Protein AF-A0A944ZXA7-F1 (afdb_monomer_lite)

Foldseek 3Di:
DQLVQVVVQQCVQQPDDPVDGHDDNVVSLCCCCPVVVVVHDNVSSVVVVQVVDPDD

Structure (mmCIF, N/CA/C/O backbone):
data_AF-A0A944ZXA7-F1
#
_entry.id   AF-A0A944ZXA7-F1
#
loop_
_atom_site.group_PDB
_atom_site.id
_atom_site.type_symbol
_atom_site.label_atom_id
_atom_site.label_alt_id
_atom_site.label_comp_id
_atom_site.label_asym_id
_atom_site.label_entity_id
_atom_site.label_seq_id
_atom_site.pdbx_PDB_ins_code
_atom_site.Cartn_x
_atom_site.Cartn_y
_atom_site.Cartn_z
_atom_site.occupancy
_atom_site.B_iso_or_equiv
_atom_site.auth_seq_id
_atom_site.auth_comp_id
_atom_site.auth_asym_id
_atom_site.auth_atom_id
_atom_site.pdbx_PDB_model_num
ATOM 1 N N . ALA A 1 1 ? 15.460 4.049 -2.061 1.00 81.88 1 ALA A N 1
ATOM 2 C CA . ALA A 1 1 ? 14.316 4.861 -1.585 1.00 81.88 1 ALA A CA 1
ATOM 3 C C . ALA A 1 1 ? 12.943 4.400 -2.110 1.00 81.88 1 ALA A C 1
ATOM 5 O O . ALA A 1 1 ? 11.989 4.492 -1.353 1.00 81.88 1 ALA A O 1
ATOM 6 N N . ARG A 1 2 ? 12.804 3.883 -3.349 1.00 91.88 2 ARG A N 1
ATOM 7 C CA . ARG A 1 2 ? 11.499 3.487 -3.941 1.00 91.88 2 ARG A CA 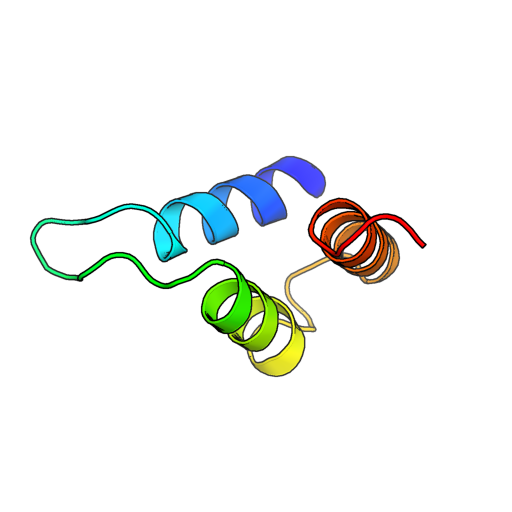1
ATOM 8 C C . ARG A 1 2 ? 10.703 2.459 -3.118 1.00 91.88 2 ARG A C 1
ATOM 10 O O . ARG A 1 2 ? 9.546 2.704 -2.809 1.00 91.88 2 ARG A O 1
ATOM 17 N N . ILE A 1 3 ? 11.339 1.359 -2.711 1.00 94.19 3 ILE A N 1
ATOM 18 C CA . ILE A 1 3 ? 10.704 0.313 -1.885 1.00 94.19 3 ILE A CA 1
ATOM 19 C C . ILE A 1 3 ? 10.329 0.861 -0.504 1.00 94.19 3 ILE A C 1
ATOM 21 O O . ILE A 1 3 ? 9.210 0.669 -0.043 1.00 94.19 3 ILE A O 1
ATOM 25 N N . CYS A 1 4 ? 11.237 1.609 0.131 1.00 96.06 4 CYS A N 1
ATOM 26 C CA . CYS A 1 4 ? 10.976 2.228 1.429 1.00 96.06 4 CYS A CA 1
ATOM 27 C C . CYS A 1 4 ? 9.754 3.153 1.391 1.00 96.06 4 CYS A C 1
ATOM 29 O O . CYS A 1 4 ? 8.994 3.146 2.345 1.00 96.06 4 CYS A O 1
ATOM 31 N N . LYS A 1 5 ? 9.522 3.889 0.291 1.00 96.06 5 LYS A N 1
ATOM 32 C CA . LYS A 1 5 ? 8.322 4.728 0.134 1.00 96.06 5 LYS A CA 1
ATOM 33 C C . LYS A 1 5 ? 7.034 3.895 0.162 1.00 96.06 5 LYS A C 1
ATOM 35 O O . LYS A 1 5 ? 6.080 4.291 0.819 1.00 96.06 5 LYS A O 1
ATOM 40 N N . ILE A 1 6 ? 7.007 2.748 -0.523 1.00 96.25 6 ILE A N 1
ATOM 41 C CA . ILE A 1 6 ? 5.854 1.829 -0.499 1.00 96.25 6 ILE A CA 1
ATOM 42 C C . ILE A 1 6 ? 5.631 1.313 0.925 1.00 96.25 6 ILE A C 1
ATOM 44 O O . ILE A 1 6 ? 4.516 1.396 1.432 1.00 96.25 6 ILE A O 1
ATOM 48 N N . MET A 1 7 ? 6.695 0.843 1.583 1.00 96.06 7 MET A N 1
ATOM 49 C CA . MET A 1 7 ? 6.610 0.285 2.936 1.00 96.06 7 MET A CA 1
ATOM 50 C C . MET A 1 7 ? 6.188 1.322 3.981 1.00 96.06 7 MET A C 1
ATOM 52 O O . MET A 1 7 ? 5.343 1.022 4.816 1.00 96.06 7 MET A O 1
ATOM 56 N N . ASP A 1 8 ? 6.734 2.537 3.916 1.00 96.75 8 ASP A N 1
ATOM 57 C CA . ASP A 1 8 ? 6.422 3.632 4.841 1.00 96.75 8 ASP A CA 1
ATOM 58 C C . ASP A 1 8 ? 4.953 4.061 4.730 1.00 96.75 8 ASP A C 1
ATOM 60 O O . ASP A 1 8 ? 4.250 4.177 5.734 1.00 96.75 8 ASP A O 1
ATOM 64 N N . VAL A 1 9 ? 4.444 4.210 3.501 1.00 96.25 9 VAL A N 1
ATOM 65 C CA . VAL A 1 9 ? 3.030 4.545 3.280 1.00 96.25 9 VAL A CA 1
ATOM 66 C C . VAL A 1 9 ? 2.116 3.396 3.697 1.00 96.25 9 VAL A C 1
ATOM 68 O O . VAL A 1 9 ? 1.092 3.641 4.336 1.00 96.25 9 VAL A O 1
ATOM 71 N N . TYR A 1 10 ? 2.471 2.155 3.357 1.00 96.50 10 TYR A N 1
ATOM 72 C CA . TYR A 1 10 ? 1.676 0.990 3.732 1.00 96.50 10 TYR A CA 1
ATOM 73 C C . TYR A 1 10 ? 1.556 0.880 5.256 1.00 96.50 10 TYR A C 1
ATOM 75 O O . TYR A 1 10 ? 0.437 0.858 5.769 1.00 96.50 10 TYR A O 1
ATOM 83 N N . ASP A 1 11 ? 2.680 0.926 5.979 1.00 96.94 11 ASP A N 1
ATOM 84 C CA . ASP A 1 11 ? 2.697 0.894 7.445 1.00 96.94 11 ASP A CA 1
ATOM 85 C C . ASP A 1 11 ? 1.900 2.058 8.049 1.00 96.94 11 ASP A C 1
ATOM 87 O O . ASP A 1 11 ? 1.060 1.863 8.931 1.00 96.94 11 ASP A O 1
ATOM 91 N N . ALA A 1 12 ? 2.067 3.274 7.520 1.00 96.69 12 ALA A N 1
ATOM 92 C CA . ALA A 1 12 ? 1.321 4.438 7.987 1.00 96.69 12 ALA A CA 1
ATOM 93 C C . ALA A 1 12 ? -0.205 4.289 7.848 1.00 96.69 12 ALA A C 1
ATOM 95 O O . ALA A 1 12 ? -0.947 4.889 8.634 1.00 96.69 12 ALA A O 1
ATOM 96 N N . LEU A 1 13 ? -0.677 3.519 6.864 1.00 96.38 13 LEU A N 1
ATOM 97 C CA . LEU A 1 13 ? -2.096 3.267 6.621 1.00 96.38 13 LEU A CA 1
ATOM 98 C C . LEU A 1 13 ? -2.629 2.063 7.412 1.00 96.38 13 LEU A C 1
ATOM 100 O O . LEU A 1 13 ? -3.769 2.119 7.881 1.00 96.38 13 LEU A O 1
ATOM 104 N N . THR A 1 14 ? -1.831 1.010 7.603 1.00 97.31 14 THR A N 1
ATOM 105 C CA . THR A 1 14 ? -2.244 -0.212 8.318 1.00 97.31 14 THR A CA 1
ATOM 106 C C . THR A 1 14 ? -2.000 -0.174 9.823 1.00 97.31 14 THR A C 1
ATOM 108 O O . THR A 1 14 ? -2.523 -1.021 10.543 1.00 97.31 14 THR A O 1
ATOM 111 N N . THR A 1 15 ? -1.249 0.801 10.331 1.00 97.31 15 THR A N 1
ATOM 112 C CA . THR A 1 15 ? -0.949 0.921 11.762 1.00 97.31 15 THR A CA 1
ATOM 113 C C . THR A 1 15 ? -1.890 1.915 12.451 1.00 97.31 15 THR A C 1
ATOM 115 O O . THR A 1 15 ? -2.162 3.012 11.957 1.00 97.31 15 THR A O 1
ATOM 118 N N . ARG A 1 16 ? -2.414 1.548 13.633 1.00 96.25 16 ARG A N 1
ATOM 119 C CA . ARG A 1 16 ? -3.278 2.434 14.435 1.00 96.25 16 ARG A CA 1
ATOM 120 C C . ARG A 1 16 ? -2.464 3.621 14.945 1.00 96.25 16 ARG A C 1
ATOM 122 O O . ARG A 1 16 ? -1.458 3.440 15.623 1.00 96.25 16 ARG A O 1
ATOM 129 N N . ARG A 1 17 ? -2.967 4.834 14.719 1.00 93.44 17 ARG A N 1
ATOM 130 C CA . ARG A 1 17 ? -2.408 6.078 15.264 1.00 93.44 17 ARG A CA 1
ATOM 131 C C . ARG A 1 17 ? -3.388 6.718 16.244 1.00 93.44 17 ARG A C 1
ATOM 133 O O . ARG A 1 17 ? -4.577 6.400 16.247 1.00 93.44 17 ARG A O 1
ATOM 140 N N . SER A 1 18 ? -2.903 7.638 17.074 1.00 95.88 18 SER A N 1
ATOM 141 C CA . SER A 1 18 ? -3.727 8.344 18.071 1.00 95.88 18 SER A CA 1
ATOM 142 C C . SER A 1 18 ? -4.958 9.026 17.458 1.00 95.88 18 SER A C 1
ATOM 144 O O . SER A 1 18 ? -6.011 9.068 18.085 1.00 95.88 18 SER A O 1
ATOM 146 N N . TYR A 1 19 ? -4.839 9.493 16.212 1.00 92.06 19 TYR A N 1
ATOM 147 C CA . TYR A 1 19 ? -5.866 10.233 15.476 1.00 92.06 19 TYR A CA 1
ATOM 148 C C . TYR A 1 19 ? -6.566 9.427 14.366 1.00 92.06 19 TYR A C 1
ATOM 150 O O . TYR A 1 19 ? -7.461 9.953 13.708 1.00 92.06 19 TYR A O 1
ATOM 158 N N . LYS A 1 20 ? -6.163 8.175 14.102 1.00 91.69 20 LYS A N 1
ATOM 159 C CA . LYS A 1 20 ? -6.697 7.390 12.977 1.00 91.69 20 LYS A CA 1
ATOM 160 C C . LYS A 1 20 ? -6.662 5.894 13.271 1.00 91.69 20 LYS A C 1
ATOM 162 O O . LYS A 1 20 ? -5.653 5.355 13.724 1.00 91.69 20 LYS A O 1
ATOM 167 N N . LYS A 1 21 ? -7.769 5.209 12.984 1.00 95.69 21 LYS A N 1
ATOM 168 C CA . LYS A 1 21 ? -7.819 3.743 13.027 1.00 95.69 21 LYS A CA 1
ATOM 169 C C . LYS A 1 21 ? -6.984 3.150 11.886 1.00 95.69 21 LYS A C 1
ATOM 171 O O . LYS A 1 21 ? -6.912 3.740 10.810 1.00 95.69 21 LYS A O 1
ATOM 176 N N . ALA A 1 22 ? -6.389 1.989 12.143 1.00 96.94 22 ALA A N 1
ATOM 177 C CA . ALA A 1 22 ? -5.735 1.180 11.120 1.00 96.94 22 ALA A CA 1
ATOM 178 C C . ALA A 1 22 ? -6.722 0.829 9.998 1.00 96.94 22 ALA A C 1
ATOM 180 O O . ALA A 1 22 ? -7.876 0.494 10.281 1.00 96.94 22 ALA A O 1
ATOM 181 N N . LEU A 1 23 ? -6.267 0.903 8.750 1.00 96.69 23 LEU A N 1
ATOM 182 C CA . LEU A 1 23 ? -6.998 0.390 7.596 1.00 96.69 23 LEU A CA 1
ATOM 183 C C . LEU A 1 23 ? -6.698 -1.095 7.381 1.00 96.69 23 LEU A C 1
ATOM 185 O O . LEU A 1 23 ? -5.622 -1.583 7.730 1.00 96.69 23 LEU A O 1
ATOM 189 N N . GLY A 1 24 ? -7.651 -1.807 6.778 1.00 95.50 24 GLY A N 1
ATOM 190 C CA . GLY A 1 24 ? -7.417 -3.169 6.310 1.00 95.50 24 GLY A CA 1
ATOM 191 C C . GLY A 1 24 ? -6.449 -3.189 5.126 1.00 95.50 24 GLY A C 1
ATOM 192 O O . GLY A 1 24 ? -6.387 -2.234 4.351 1.00 95.50 24 GLY A O 1
ATOM 193 N N . ALA A 1 25 ? -5.725 -4.298 4.956 1.00 93.75 25 ALA A N 1
ATOM 194 C CA . ALA A 1 25 ? -4.751 -4.462 3.873 1.00 93.75 25 ALA A CA 1
ATOM 195 C C . ALA A 1 25 ? -5.358 -4.160 2.490 1.00 93.75 25 ALA A C 1
ATOM 197 O O . ALA A 1 25 ? -4.771 -3.430 1.697 1.00 93.75 25 ALA A O 1
ATOM 198 N N . PHE A 1 26 ? -6.572 -4.651 2.227 1.00 93.50 26 PHE A N 1
ATOM 199 C CA . PHE A 1 26 ? -7.263 -4.427 0.958 1.00 93.50 26 PHE A CA 1
ATOM 200 C C . PHE A 1 26 ? -7.566 -2.944 0.693 1.00 93.50 26 PHE A C 1
ATOM 202 O O . PHE A 1 26 ? -7.246 -2.430 -0.380 1.00 93.50 26 PHE A O 1
ATOM 209 N N . ASP A 1 27 ? -8.117 -2.236 1.683 1.00 95.31 27 ASP A N 1
ATOM 210 C CA . ASP A 1 27 ? -8.421 -0.806 1.565 1.00 95.31 27 ASP A CA 1
ATOM 211 C C . ASP A 1 27 ? -7.145 0.018 1.363 1.00 95.31 27 ASP A C 1
ATOM 213 O O . ASP A 1 27 ? -7.105 0.913 0.516 1.00 95.31 27 ASP A O 1
ATOM 217 N N . THR A 1 28 ? -6.077 -0.325 2.089 1.00 96.00 28 THR A N 1
ATOM 218 C CA . THR A 1 28 ? -4.755 0.288 1.929 1.00 96.00 28 THR A CA 1
ATOM 219 C C . THR A 1 28 ? -4.237 0.129 0.500 1.00 96.00 28 THR A C 1
ATOM 221 O O . THR A 1 28 ? -3.854 1.120 -0.123 1.00 96.00 28 THR A O 1
ATOM 224 N N . LEU A 1 29 ? -4.282 -1.084 -0.063 1.00 94.94 29 LEU A N 1
ATOM 225 C CA . LEU A 1 29 ? -3.833 -1.338 -1.436 1.00 94.94 29 LEU A CA 1
ATOM 226 C C . LEU A 1 29 ? -4.676 -0.582 -2.473 1.00 94.94 29 LEU A C 1
ATOM 228 O O . LEU A 1 29 ? -4.127 -0.062 -3.446 1.00 94.94 29 LEU A O 1
ATOM 232 N N . ILE A 1 30 ? -5.993 -0.467 -2.264 1.00 95.00 30 ILE A N 1
ATOM 233 C CA . ILE A 1 30 ? -6.867 0.337 -3.132 1.00 95.00 30 ILE A CA 1
ATOM 234 C C . ILE A 1 30 ? -6.456 1.810 -3.103 1.00 95.00 30 ILE A C 1
ATOM 236 O O . ILE A 1 30 ? -6.343 2.422 -4.168 1.00 95.00 30 ILE A O 1
ATOM 240 N N . ILE A 1 31 ? -6.236 2.380 -1.917 1.00 95.75 31 ILE A N 1
ATOM 241 C CA . ILE A 1 31 ? -5.835 3.785 -1.762 1.00 95.75 31 ILE A CA 1
ATOM 242 C C . ILE A 1 31 ? -4.488 4.019 -2.440 1.00 95.75 31 ILE A C 1
ATOM 244 O O . ILE A 1 31 ? -4.381 4.905 -3.289 1.00 95.75 31 ILE A O 1
ATOM 248 N N . MET A 1 32 ? -3.491 3.188 -2.134 1.00 95.38 32 MET A N 1
ATOM 249 C CA . MET A 1 32 ? -2.153 3.308 -2.710 1.00 95.38 32 MET A CA 1
ATOM 250 C C . MET A 1 32 ? -2.179 3.192 -4.240 1.00 95.38 32 MET A C 1
ATOM 252 O O . MET A 1 32 ? -1.522 3.971 -4.924 1.00 95.38 32 MET A O 1
ATOM 256 N N . LYS A 1 33 ? -2.992 2.287 -4.803 1.00 93.25 33 LYS A N 1
ATOM 257 C CA . LYS A 1 33 ? -3.095 2.108 -6.259 1.00 93.25 33 LYS A CA 1
ATOM 258 C C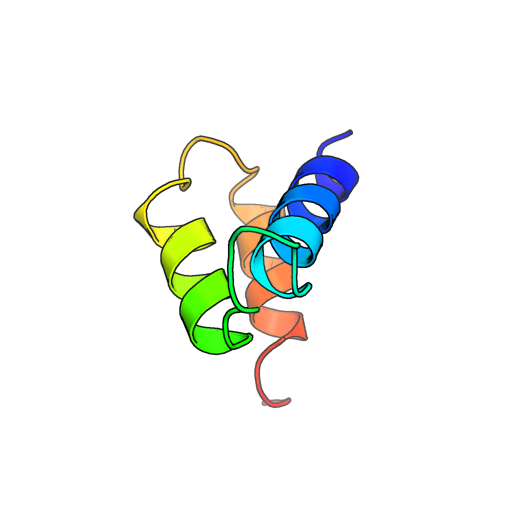 . LYS A 1 33 ? -3.888 3.212 -6.960 1.00 93.25 33 LYS A C 1
ATOM 260 O O . LYS A 1 33 ? -3.535 3.582 -8.073 1.00 93.25 33 LYS A O 1
ATOM 265 N N . LYS A 1 34 ? -4.993 3.691 -6.376 1.00 93.81 34 LYS A N 1
ATOM 266 C CA . LYS A 1 34 ? -5.918 4.621 -7.055 1.00 93.81 34 LYS A CA 1
ATOM 267 C C . LYS A 1 34 ? -5.608 6.086 -6.787 1.00 93.81 34 LYS A C 1
ATOM 269 O O . LYS A 1 34 ? -5.745 6.902 -7.688 1.00 93.81 34 LYS A O 1
ATOM 274 N N . GLN A 1 35 ? 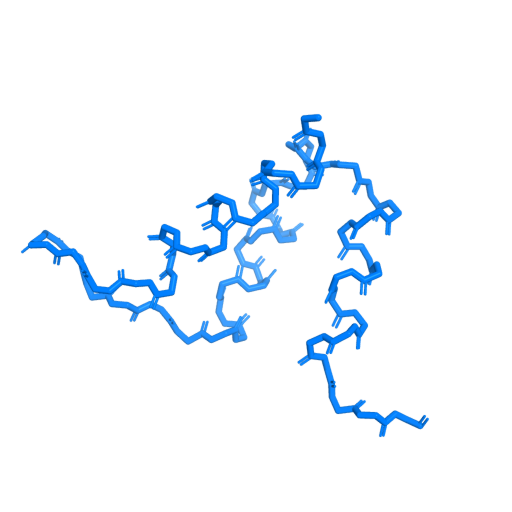-5.250 6.422 -5.553 1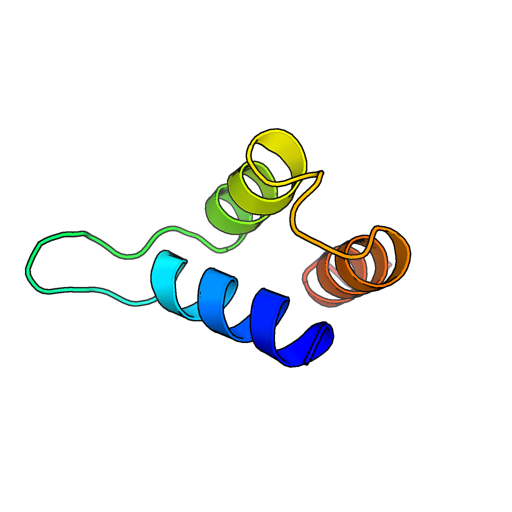.00 93.50 35 GLN A N 1
ATOM 275 C CA . GLN A 1 35 ? -5.087 7.812 -5.119 1.00 93.50 35 GLN A CA 1
ATOM 276 C C . GLN A 1 35 ? -3.626 8.265 -5.170 1.00 93.50 35 GLN A C 1
ATOM 278 O O . GLN A 1 35 ? -3.364 9.457 -5.249 1.00 93.50 35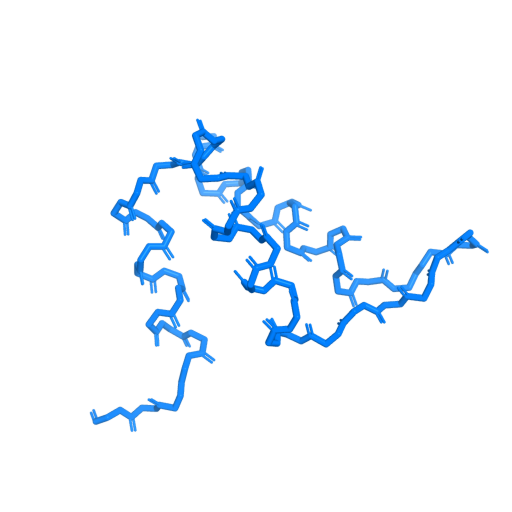 GLN A O 1
ATOM 283 N N . MET A 1 36 ? -2.687 7.316 -5.159 1.00 91.25 36 MET A N 1
ATOM 284 C CA . MET A 1 36 ? -1.242 7.565 -5.107 1.00 91.25 36 MET A CA 1
ATOM 285 C C . MET A 1 36 ? -0.509 6.892 -6.281 1.00 91.25 36 MET A C 1
ATOM 287 O O . MET A 1 36 ? 0.668 6.556 -6.192 1.00 91.25 36 MET A O 1
ATOM 291 N N . ALA A 1 37 ? -1.196 6.681 -7.409 1.00 85.00 37 ALA A N 1
ATOM 292 C CA . ALA A 1 37 ? -0.648 5.959 -8.562 1.00 85.00 37 ALA A CA 1
ATOM 293 C C . ALA A 1 37 ? 0.657 6.576 -9.101 1.00 85.00 37 ALA A C 1
ATOM 295 O O . ALA A 1 37 ? 1.541 5.857 -9.553 1.00 85.00 37 ALA A O 1
ATOM 296 N N . HIS A 1 38 ? 0.785 7.905 -9.030 1.00 91.81 38 HIS A N 1
ATOM 297 C CA . HIS A 1 38 ? 1.959 8.646 -9.502 1.00 91.81 38 HIS A CA 1
ATOM 298 C C . HIS A 1 38 ? 3.065 8.790 -8.446 1.00 91.81 38 HIS A C 1
ATOM 300 O O . HIS A 1 38 ? 4.138 9.308 -8.746 1.00 91.81 38 HIS A O 1
ATOM 306 N N . ASP A 1 39 ? 2.821 8.343 -7.212 1.00 93.94 39 ASP A N 1
ATOM 307 C CA . ASP A 1 39 ? 3.790 8.417 -6.120 1.00 93.94 39 ASP A CA 1
ATOM 308 C C . ASP A 1 39 ? 4.752 7.234 -6.088 1.00 93.94 39 ASP A C 1
ATOM 310 O O . ASP A 1 39 ? 5.834 7.338 -5.497 1.00 93.94 39 ASP A O 1
ATOM 314 N N . PHE A 1 40 ? 4.360 6.116 -6.686 1.00 94.75 40 PHE A N 1
ATOM 315 C CA . PHE A 1 40 ? 5.110 4.874 -6.643 1.00 94.75 40 PHE A CA 1
ATOM 316 C C . PHE A 1 40 ? 5.624 4.505 -8.019 1.00 94.75 40 PHE A C 1
ATOM 318 O O . PHE A 1 40 ? 5.082 4.893 -9.050 1.00 94.75 40 PHE A O 1
ATOM 325 N N . ASP A 1 41 ? 6.680 3.708 -8.016 1.00 94.88 41 ASP A N 1
ATOM 326 C CA . ASP A 1 41 ? 7.063 3.022 -9.228 1.00 94.88 41 ASP A CA 1
ATOM 327 C C . ASP A 1 41 ? 6.034 1.922 -9.547 1.00 94.88 41 ASP A C 1
ATOM 329 O O . ASP A 1 41 ? 5.718 1.122 -8.657 1.00 94.88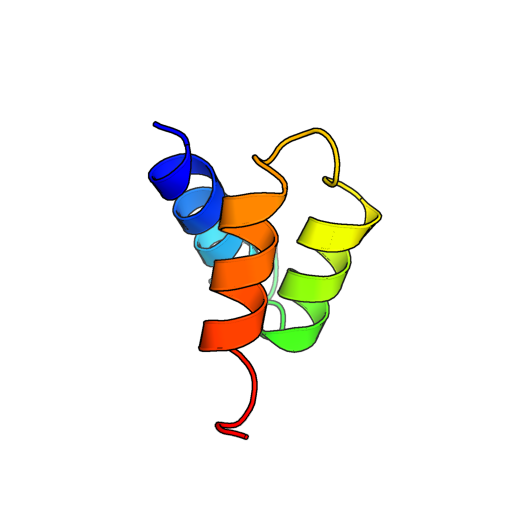 41 ASP A O 1
ATOM 333 N N . PRO A 1 42 ? 5.489 1.892 -10.773 1.00 92.31 42 PRO A N 1
ATOM 334 C CA . PRO A 1 42 ? 4.359 1.036 -11.110 1.00 92.31 42 PRO A CA 1
ATOM 335 C C . PRO A 1 42 ? 4.702 -0.453 -11.040 1.00 92.31 42 PRO A C 1
ATOM 337 O O . PRO A 1 42 ? 3.875 -1.224 -10.552 1.00 92.31 42 PRO A O 1
ATOM 340 N N . ASP A 1 43 ? 5.914 -0.845 -11.443 1.00 94.69 43 ASP A N 1
ATOM 341 C CA . ASP A 1 43 ? 6.352 -2.244 -11.418 1.00 94.69 43 ASP A CA 1
ATOM 342 C C . ASP A 1 43 ? 6.491 -2.730 -9.971 1.00 94.69 43 ASP A C 1
ATOM 344 O O . ASP A 1 43 ? 5.907 -3.744 -9.589 1.00 94.69 43 ASP A O 1
ATOM 348 N N . LEU A 1 44 ? 7.154 -1.941 -9.116 1.00 95.31 44 LEU A N 1
ATOM 349 C CA . LEU A 1 44 ? 7.280 -2.270 -7.691 1.00 95.31 44 LEU A CA 1
ATOM 350 C C . LEU A 1 44 ? 5.927 -2.299 -6.970 1.00 95.31 44 LEU A C 1
ATOM 352 O O . LEU A 1 44 ? 5.711 -3.144 -6.103 1.00 95.31 44 LEU A O 1
ATOM 356 N N . MET A 1 45 ? 5.014 -1.383 -7.305 1.00 94.81 45 MET A N 1
ATOM 357 C CA . MET A 1 45 ? 3.669 -1.380 -6.730 1.00 94.81 45 MET A CA 1
ATOM 358 C C . MET A 1 45 ? 2.878 -2.619 -7.171 1.00 94.81 45 MET A C 1
ATOM 360 O O . MET A 1 45 ? 2.145 -3.202 -6.372 1.00 94.81 45 MET A O 1
ATOM 364 N N . GLN A 1 46 ? 3.022 -3.039 -8.430 1.00 93.25 46 GLN A N 1
ATOM 365 C CA . GLN A 1 46 ? 2.365 -4.234 -8.948 1.00 93.25 46 GLN A CA 1
ATOM 366 C C . GLN A 1 46 ? 2.901 -5.508 -8.291 1.00 93.25 46 GLN A C 1
ATOM 368 O O . GLN A 1 46 ? 2.100 -6.355 -7.890 1.00 93.25 46 GLN A O 1
ATOM 373 N N . ASP A 1 47 ? 4.217 -5.626 -8.127 1.00 94.44 47 ASP A N 1
ATOM 374 C CA . ASP A 1 47 ? 4.835 -6.759 -7.437 1.00 94.44 47 ASP A CA 1
ATOM 375 C C . ASP A 1 47 ? 4.434 -6.806 -5.961 1.00 94.44 47 ASP A C 1
ATOM 377 O O . ASP A 1 47 ? 4.076 -7.868 -5.455 1.00 94.44 47 ASP A O 1
ATOM 381 N N . PHE A 1 48 ? 4.371 -5.653 -5.288 1.00 94.31 48 PHE A N 1
ATOM 382 C CA . PHE A 1 48 ? 3.866 -5.576 -3.918 1.00 94.31 48 PHE A CA 1
ATOM 383 C C . PHE A 1 48 ? 2.408 -6.048 -3.804 1.00 94.31 48 PHE A C 1
ATOM 385 O O . PHE A 1 48 ? 2.081 -6.832 -2.918 1.00 94.31 48 PHE A O 1
ATOM 392 N N . ILE A 1 49 ? 1.528 -5.635 -4.725 1.00 92.69 49 ILE A N 1
ATOM 393 C CA . ILE A 1 49 ? 0.131 -6.101 -4.746 1.00 92.69 49 ILE A CA 1
ATOM 394 C C . ILE A 1 49 ? 0.052 -7.615 -4.976 1.00 92.69 49 ILE A C 1
ATOM 396 O O . ILE A 1 49 ? -0.771 -8.269 -4.341 1.00 92.69 49 ILE A O 1
ATOM 400 N N . ARG A 1 50 ? 0.881 -8.173 -5.869 1.00 92.06 50 ARG A N 1
ATOM 401 C CA . ARG A 1 50 ? 0.922 -9.622 -6.131 1.00 92.06 50 ARG A CA 1
ATOM 402 C C . ARG A 1 50 ? 1.330 -10.405 -4.887 1.00 92.06 50 ARG A C 1
ATOM 404 O O . ARG A 1 50 ? 0.657 -11.369 -4.558 1.00 92.06 50 ARG A O 1
ATOM 411 N N . LEU A 1 51 ? 2.366 -9.951 -4.180 1.00 91.25 51 LEU A N 1
ATOM 412 C CA . LEU A 1 51 ? 2.848 -10.576 -2.941 1.00 91.25 51 LEU A CA 1
ATOM 413 C C . LEU A 1 51 ? 1.829 -10.521 -1.794 1.00 91.25 51 LEU A C 1
ATOM 415 O O . LEU A 1 51 ? 1.847 -11.369 -0.911 1.00 91.25 51 LEU A O 1
ATOM 419 N N . MET A 1 52 ? 0.966 -9.504 -1.782 1.00 89.12 52 MET A N 1
ATOM 420 C CA . MET A 1 52 ? -0.077 -9.326 -0.766 1.00 89.12 52 MET A CA 1
ATOM 421 C C . MET A 1 52 ? -1.390 -10.055 -1.098 1.00 89.12 52 MET A C 1
ATOM 423 O O . MET A 1 52 ? -2.277 -10.131 -0.245 1.00 89.12 52 MET A O 1
ATOM 427 N N . GLY A 1 53 ? -1.554 -10.521 -2.339 1.00 77.69 53 GLY A N 1
ATOM 428 C CA . GLY A 1 53 ? -2.704 -11.310 -2.772 1.00 77.69 53 GLY A CA 1
ATOM 429 C C . GLY A 1 53 ? -2.566 -12.786 -2.381 1.00 77.69 53 GLY A C 1
ATOM 430 O O . GLY A 1 53 ? -1.489 -13.215 -1.982 1.00 77.69 53 GLY A O 1
ATOM 431 N N . PRO A 1 54 ? -3.647 -13.579 -2.473 1.00 69.69 54 PRO A N 1
ATOM 432 C CA . PRO A 1 54 ? -3.540 -15.027 -2.325 1.00 69.69 54 PRO A CA 1
ATOM 433 C C . PRO A 1 54 ? -2.609 -15.596 -3.404 1.00 69.69 54 PRO A C 1
ATOM 435 O O . PRO A 1 54 ? -2.700 -15.177 -4.561 1.00 69.69 54 PRO A O 1
ATOM 438 N N . ASP A 1 55 ? -1.744 -16.538 -3.017 1.00 58.53 55 ASP A N 1
ATOM 439 C CA . ASP A 1 55 ? -0.900 -17.289 -3.950 1.00 58.53 55 ASP A CA 1
ATOM 440 C C . ASP A 1 55 ? -1.800 -17.933 -5.020 1.00 58.53 55 ASP A C 1
ATOM 442 O O . ASP A 1 55 ? -2.699 -18.715 -4.695 1.00 58.53 55 ASP A O 1
ATOM 446 N N . LEU A 1 56 ? -1.603 -17.542 -6.283 1.00 44.81 56 LEU A N 1
ATOM 447 C CA . LEU A 1 56 ? -2.207 -18.189 -7.454 1.00 44.81 56 LEU A CA 1
ATOM 448 C C . LEU A 1 56 ? -1.353 -19.377 -7.891 1.00 44.81 56 LEU A C 1
ATOM 450 O O . LEU A 1 56 ? -0.122 -19.185 -8.020 1.00 44.81 56 LEU A O 1
#

Radius of gyration: 11.34 Å; chains: 1; bounding box: 23×28×30 Å

Sequence (56 aa):
ARICKIMDVYDALTTRRSYKKALGAFDTLIIMKKQMAHDFDPDLMQDFIRLMGPDL

Secondary structure (DSSP, 8-state):
-HHHHHHHHHHHHHS-BTTBPPPPHHHHHHHHHHHSTTTS-HHHHHHHHHHHSPP-

pLDDT: mean 91.92, std 9.18, range [44.81, 97.31]